Protein AF-L7VVV7-F1 (afdb_monomer_lite)

Organism: NCBI:txid1256568

Foldseek 3Di:
DVVVVVVVVVVVVVVPPDDDDDPVCVVVVDDPVNDPDPPPDPCPLVVQQQVCLCVVRDPDDDDDDSPD

InterPro domains:
  IPR025362 Domain of unknown function DUF4266 [PF14086] (21-68)

Radius of gyration: 21.15 Å; chains: 1; bounding box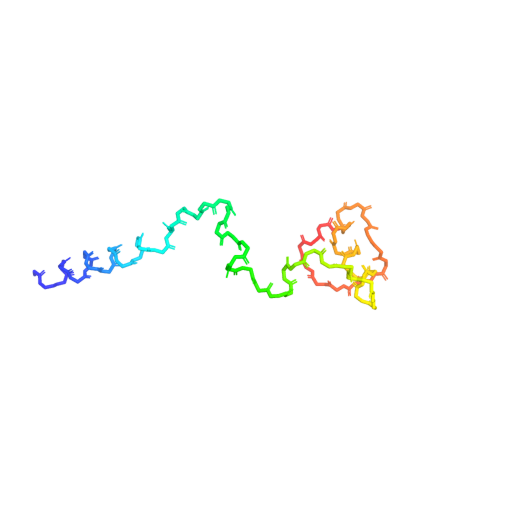: 45×29×49 Å

Sequence (68 aa):
MKTRYALLLLGMICAAGCVRVPPYRRELLAHPTMLLTNQSGPAESHVYAIQEGASGGGQGAEGGCGCN

pLDDT: mean 74.49, std 11.71, range [48.25, 93.0]

Structure (mmCIF, N/CA/C/O backbone):
data_AF-L7VVV7-F1
#
_entry.id   AF-L7VVV7-F1
#
loop_
_atom_site.group_PDB
_atom_site.id
_atom_site.type_symbol
_atom_site.label_atom_id
_atom_site.label_alt_id
_atom_site.label_comp_id
_atom_site.label_asym_id
_atom_site.label_entity_id
_atom_site.label_seq_id
_atom_site.pdbx_PDB_ins_code
_atom_site.Cartn_x
_atom_site.Cartn_y
_atom_site.Cartn_z
_atom_site.occupancy
_atom_site.B_iso_or_equiv
_atom_site.auth_seq_id
_atom_site.auth_comp_id
_atom_site.auth_asym_id
_atom_site.auth_atom_id
_atom_site.pdbx_PDB_model_num
ATOM 1 N N . MET A 1 1 ? -20.352 -7.757 34.213 1.00 63.00 1 MET A N 1
ATOM 2 C CA . MET A 1 1 ? -21.105 -7.112 33.106 1.00 63.00 1 MET A CA 1
ATOM 3 C C . MET A 1 1 ? -20.257 -6.119 32.311 1.00 63.00 1 MET A C 1
ATOM 5 O O . MET A 1 1 ? -20.206 -6.258 31.100 1.00 63.00 1 MET A O 1
ATOM 9 N N . LYS A 1 2 ? -19.523 -5.193 32.949 1.00 77.00 2 LYS A N 1
ATOM 10 C CA . LYS A 1 2 ? -18.641 -4.217 32.267 1.00 77.00 2 LYS A CA 1
ATOM 11 C C . LYS A 1 2 ? -17.588 -4.839 31.326 1.00 77.00 2 LYS A C 1
ATOM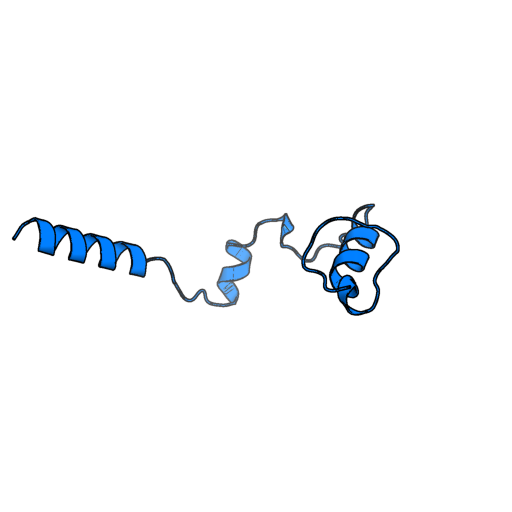 13 O O . LYS A 1 2 ? -17.385 -4.339 30.230 1.00 77.00 2 LYS A O 1
ATOM 18 N N . THR A 1 3 ? -16.991 -5.970 31.705 1.00 81.38 3 THR A N 1
ATOM 19 C CA . T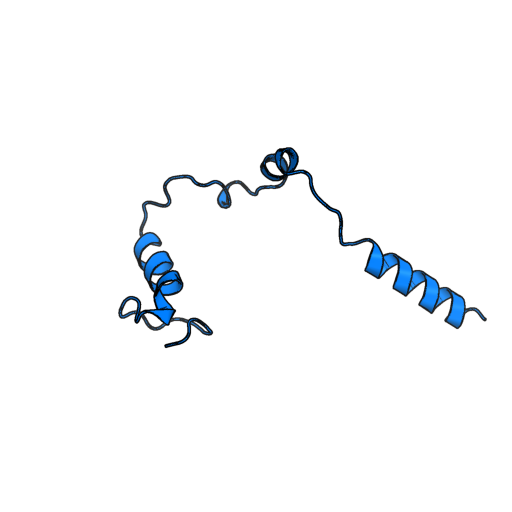HR A 1 3 ? -15.998 -6.699 30.889 1.00 81.38 3 THR A CA 1
ATOM 20 C C . THR A 1 3 ? -16.566 -7.291 29.598 1.00 81.38 3 THR A C 1
ATOM 22 O O . THR A 1 3 ? -15.881 -7.309 28.583 1.00 81.38 3 THR A O 1
ATOM 25 N N . ARG A 1 4 ? -17.836 -7.720 29.597 1.00 86.19 4 ARG A N 1
ATOM 26 C CA . ARG A 1 4 ? -18.515 -8.218 28.388 1.00 86.19 4 ARG A CA 1
ATOM 27 C C . ARG A 1 4 ? -18.771 -7.095 27.383 1.00 86.19 4 ARG A C 1
ATOM 29 O O . ARG A 1 4 ? -18.551 -7.285 26.195 1.00 86.19 4 ARG A O 1
ATOM 36 N N . TYR A 1 5 ? -19.170 -5.918 27.866 1.00 90.06 5 TYR A N 1
ATOM 37 C CA . TYR A 1 5 ? -19.345 -4.736 27.018 1.00 90.06 5 TYR A CA 1
ATOM 38 C C . TYR A 1 5 ? -18.016 -4.221 26.451 1.00 90.06 5 TYR A C 1
ATOM 40 O O . TYR A 1 5 ? -17.967 -3.839 25.287 1.00 90.06 5 TYR A O 1
ATOM 48 N N . ALA A 1 6 ? -16.930 -4.278 27.231 1.00 92.62 6 ALA A N 1
ATOM 49 C CA . ALA A 1 6 ? -15.596 -3.911 26.755 1.00 92.62 6 ALA A CA 1
ATOM 50 C C . ALA A 1 6 ? -15.107 -4.823 25.613 1.00 92.62 6 ALA A C 1
ATOM 52 O O . ALA A 1 6 ? -14.594 -4.331 24.612 1.00 92.62 6 ALA A O 1
ATOM 53 N N . LEU A 1 7 ? -15.322 -6.139 25.727 1.00 93.00 7 LEU A N 1
ATOM 54 C CA . LEU A 1 7 ? -14.981 -7.100 24.671 1.00 93.00 7 LEU A CA 1
ATOM 55 C C . LEU A 1 7 ? -15.814 -6.897 23.397 1.00 93.00 7 LEU A C 1
ATOM 57 O O . LEU A 1 7 ? -15.272 -6.975 22.297 1.00 93.00 7 LEU A O 1
ATOM 61 N N . LEU A 1 8 ? -17.110 -6.594 23.534 1.00 92.50 8 LEU A N 1
ATOM 62 C CA . LEU A 1 8 ? -17.974 -6.285 22.389 1.00 92.50 8 LEU A CA 1
ATOM 63 C C . LEU A 1 8 ? -17.532 -5.009 21.662 1.00 92.50 8 LEU A C 1
ATOM 65 O O . LEU A 1 8 ? -17.465 -5.001 20.434 1.00 92.50 8 LEU A O 1
ATOM 69 N N . LEU A 1 9 ? -17.185 -3.953 22.405 1.00 92.31 9 LEU A N 1
ATOM 70 C CA . LEU A 1 9 ? -16.666 -2.711 21.825 1.00 92.31 9 LEU A CA 1
ATOM 71 C C . LEU A 1 9 ? -15.347 -2.934 21.080 1.00 92.31 9 LEU A C 1
ATOM 73 O O . LEU A 1 9 ? -15.192 -2.450 19.961 1.00 92.31 9 LEU A O 1
ATOM 77 N N . LEU A 1 10 ? -14.423 -3.704 21.661 1.00 91.12 10 LEU A N 1
ATOM 78 C CA . LEU A 1 10 ? -13.144 -4.019 21.024 1.00 91.12 10 LEU A CA 1
ATOM 79 C C . LEU A 1 10 ? -13.335 -4.775 19.699 1.00 91.12 10 LEU A C 1
ATOM 81 O O . LEU A 1 10 ? -12.718 -4.420 18.695 1.00 91.12 10 LEU A O 1
ATOM 85 N N . GLY A 1 11 ? -14.232 -5.766 19.672 1.00 90.31 11 GLY A N 1
ATOM 86 C CA . GLY A 1 11 ? -14.542 -6.519 18.454 1.00 90.31 11 GLY A CA 1
ATOM 87 C C . GLY A 1 11 ? -15.120 -5.645 17.335 1.00 90.31 11 GLY A C 1
ATOM 88 O O . GLY A 1 11 ? -14.769 -5.822 16.170 1.00 90.31 11 GLY A O 1
ATOM 89 N N . MET A 1 12 ? -15.955 -4.662 17.684 1.00 88.44 12 MET A N 1
ATOM 90 C CA . MET A 1 12 ? -16.557 -3.747 16.710 1.00 88.44 12 MET A CA 1
ATOM 91 C C . MET A 1 12 ? -15.520 -2.809 16.069 1.00 88.44 12 MET A C 1
ATOM 93 O O . MET A 1 12 ? -15.584 -2.553 14.869 1.00 88.44 12 MET A O 1
ATOM 97 N N . ILE A 1 13 ? -14.537 -2.33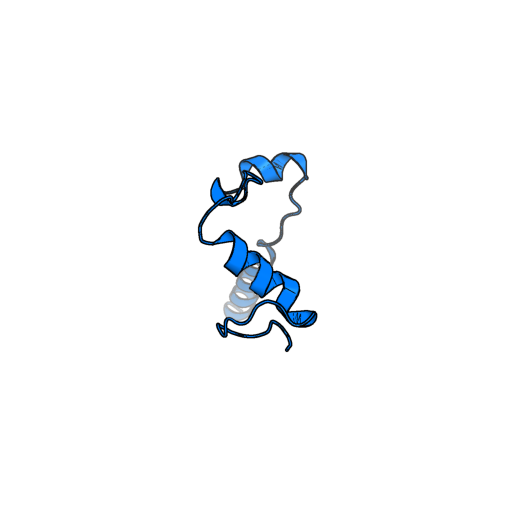7 16.845 1.00 87.44 13 ILE A N 1
ATOM 98 C CA . ILE A 1 13 ? -13.460 -1.460 16.353 1.00 87.44 13 ILE A CA 1
ATOM 99 C C . ILE A 1 13 ? -12.549 -2.215 15.378 1.00 87.44 13 ILE A C 1
ATOM 101 O O . ILE A 1 13 ? -12.213 -1.691 14.318 1.00 87.44 13 ILE A O 1
ATOM 105 N N . CYS A 1 14 ? -12.192 -3.464 15.689 1.00 84.56 14 CYS A N 1
ATOM 106 C CA . CYS A 1 14 ? -11.358 -4.281 14.803 1.00 84.56 14 CYS A CA 1
ATOM 107 C C . CYS A 1 14 ? -12.029 -4.584 13.452 1.00 84.56 14 CYS A C 1
ATOM 109 O O . CYS A 1 14 ? -11.336 -4.721 12.446 1.00 84.56 14 CYS A O 1
ATOM 111 N N . ALA A 1 15 ? -13.362 -4.650 13.400 1.00 81.25 15 ALA A N 1
ATOM 112 C CA . ALA A 1 15 ? -14.104 -4.894 12.162 1.00 81.25 15 ALA A CA 1
ATOM 113 C C . ALA A 1 15 ? -14.209 -3.659 11.240 1.00 81.25 15 ALA A C 1
ATOM 115 O O . ALA A 1 15 ? -14.573 -3.800 10.073 1.00 81.25 15 ALA A O 1
ATOM 116 N N . ALA A 1 16 ? -13.878 -2.454 11.720 1.00 78.25 16 ALA A N 1
ATOM 117 C CA . ALA A 1 16 ? -14.058 -1.204 10.973 1.00 78.25 16 ALA A CA 1
ATOM 118 C C . ALA A 1 16 ? -12.952 -0.902 9.934 1.00 78.25 16 ALA A C 1
ATOM 120 O O . ALA A 1 16 ? -13.038 0.099 9.224 1.00 78.25 16 ALA A O 1
ATOM 121 N N . GLY A 1 17 ? -11.909 -1.734 9.829 1.00 70.94 17 GLY A N 1
ATOM 122 C CA . GLY A 1 17 ? -10.723 -1.442 9.009 1.00 70.94 17 GLY A CA 1
ATOM 123 C C . GLY A 1 17 ? -10.821 -1.802 7.521 1.00 70.94 17 GLY A C 1
ATOM 124 O O . GLY A 1 17 ? -10.035 -1.301 6.718 1.00 70.94 17 GLY A O 1
ATOM 125 N N . CYS A 1 18 ? -11.763 -2.659 7.119 1.00 75.19 18 CYS A N 1
ATOM 126 C CA . CYS A 1 18 ? -11.830 -3.159 5.745 1.00 75.19 18 CYS A CA 1
ATOM 127 C C . CYS A 1 18 ? -12.976 -2.501 4.969 1.00 75.19 18 CYS A C 1
ATOM 129 O O . CYS A 1 18 ? -14.131 -2.904 5.090 1.00 75.19 18 CYS A O 1
ATOM 131 N N . VAL A 1 19 ? -12.652 -1.518 4.122 1.00 81.38 19 VAL A N 1
ATOM 132 C CA . VAL A 1 19 ? -13.612 -0.897 3.197 1.00 81.38 19 VAL A CA 1
ATOM 133 C C . VAL A 1 19 ? -13.277 -1.250 1.750 1.00 81.38 19 VAL A C 1
ATOM 135 O O . VAL A 1 19 ? -12.126 -1.196 1.318 1.00 81.38 19 VAL A O 1
ATOM 138 N N . ARG A 1 20 ? -14.295 -1.613 0.965 1.00 83.50 20 ARG A N 1
ATOM 139 C CA . ARG A 1 20 ? -14.126 -1.835 -0.474 1.00 83.50 20 ARG A CA 1
ATOM 140 C C . ARG A 1 20 ? -13.994 -0.485 -1.180 1.00 83.50 20 ARG A C 1
ATOM 142 O O . ARG A 1 20 ? -14.957 0.269 -1.266 1.00 83.50 20 ARG A O 1
ATOM 149 N N . VAL A 1 21 ? -12.800 -0.196 -1.698 1.00 85.69 21 VAL A N 1
ATOM 150 C CA . VAL A 1 21 ? -12.510 1.038 -2.446 1.00 85.69 21 VAL A CA 1
ATOM 151 C C . VAL A 1 21 ? -12.847 0.841 -3.931 1.00 85.69 21 VAL A C 1
ATOM 153 O O . VAL A 1 21 ? -12.270 -0.057 -4.563 1.00 85.69 21 VAL A O 1
ATOM 156 N N . PRO A 1 22 ? -13.750 1.655 -4.512 1.00 86.56 22 PRO A N 1
ATOM 157 C CA . PRO A 1 22 ? -14.029 1.626 -5.944 1.00 86.56 22 PRO A CA 1
ATOM 158 C C . PRO A 1 22 ? -12.760 1.892 -6.772 1.00 86.56 22 PRO A C 1
ATOM 160 O O . PRO A 1 22 ? -11.946 2.716 -6.351 1.00 86.56 22 PRO A O 1
ATOM 163 N N . PRO A 1 23 ? -12.574 1.254 -7.946 1.00 82.69 23 PRO A N 1
ATOM 164 C CA . PRO A 1 23 ? -11.347 1.386 -8.738 1.00 82.69 23 PRO A CA 1
ATOM 165 C C . PRO A 1 23 ? -10.942 2.838 -9.030 1.00 82.69 23 PRO A C 1
ATOM 167 O O . PRO A 1 23 ? -9.789 3.195 -8.825 1.00 82.69 23 PRO A O 1
ATOM 170 N 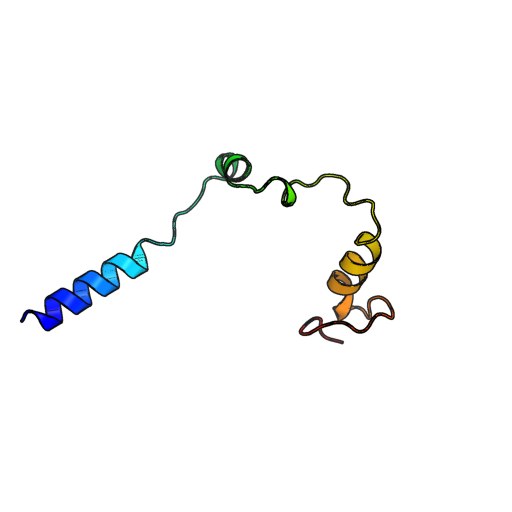N . TYR A 1 24 ? -11.907 3.691 -9.380 1.00 85.31 24 TYR A N 1
ATOM 171 C CA . TYR A 1 24 ? -11.700 5.113 -9.688 1.00 85.31 24 TYR A CA 1
ATOM 172 C C . TYR A 1 24 ? -11.310 5.983 -8.478 1.00 85.31 24 TYR A C 1
ATOM 174 O O . TYR A 1 24 ? -10.961 7.142 -8.637 1.00 85.31 24 TYR A O 1
ATOM 182 N N . ARG A 1 25 ? -11.397 5.478 -7.239 1.00 85.81 25 ARG A N 1
ATOM 183 C CA . ARG A 1 25 ? -10.886 6.202 -6.058 1.00 85.81 25 ARG A CA 1
ATOM 184 C C . ARG A 1 25 ? -9.448 5.840 -5.720 1.00 85.81 25 ARG A C 1
ATOM 186 O O . ARG A 1 25 ? -8.836 6.531 -4.914 1.00 85.81 25 ARG A O 1
ATOM 193 N N . ARG A 1 26 ? -8.910 4.760 -6.290 1.00 83.44 26 ARG A N 1
ATOM 194 C CA . ARG A 1 26 ? -7.575 4.261 -5.933 1.00 83.44 26 ARG A CA 1
ATOM 195 C C . ARG A 1 26 ? -6.479 5.253 -6.308 1.00 83.44 26 ARG A C 1
ATOM 197 O O . ARG A 1 26 ? -5.529 5.379 -5.552 1.00 83.44 26 ARG A O 1
ATOM 204 N N . GLU A 1 27 ? -6.652 5.991 -7.403 1.00 81.50 27 GLU A N 1
ATOM 205 C CA . GLU A 1 27 ? -5.713 7.036 -7.832 1.00 81.50 27 GLU A CA 1
ATOM 206 C C . GLU A 1 27 ? -5.541 8.149 -6.787 1.00 81.50 27 GLU A C 1
ATOM 208 O O . GLU A 1 27 ? -4.431 8.609 -6.562 1.00 81.50 27 GLU A O 1
ATOM 213 N N . LEU A 1 28 ? -6.610 8.519 -6.072 1.00 86.00 28 LEU A N 1
ATOM 214 C CA . LEU A 1 28 ? -6.579 9.570 -5.048 1.00 86.00 28 LEU A CA 1
ATOM 215 C C . LEU A 1 28 ? -5.907 9.117 -3.746 1.00 86.00 28 LEU A C 1
ATOM 217 O O . LEU A 1 28 ? -5.483 9.945 -2.946 1.00 86.00 28 LEU A O 1
ATOM 221 N N . LEU A 1 29 ? -5.864 7.804 -3.508 1.00 85.12 29 LEU A N 1
ATOM 222 C CA . LEU A 1 29 ? -5.205 7.195 -2.352 1.00 85.12 29 LEU A CA 1
ATOM 223 C C . LEU A 1 29 ? -3.777 6.738 -2.681 1.00 85.12 29 LEU A C 1
ATOM 225 O O . LEU A 1 29 ? -3.042 6.344 -1.775 1.00 85.12 29 LEU A O 1
ATOM 229 N N . ALA A 1 30 ? -3.390 6.750 -3.957 1.00 84.25 30 ALA A N 1
ATOM 230 C CA . ALA A 1 30 ? -2.068 6.336 -4.380 1.00 84.25 30 ALA A CA 1
ATOM 231 C C . ALA A 1 30 ? -1.037 7.373 -3.923 1.00 84.25 30 ALA A C 1
ATOM 233 O O . ALA A 1 30 ? -1.139 8.562 -4.228 1.00 84.25 30 ALA A O 1
ATOM 234 N N . HIS A 1 31 ? -0.013 6.916 -3.205 1.00 84.00 31 HIS A N 1
ATOM 235 C CA . HIS A 1 31 ? 1.160 7.747 -2.962 1.00 84.00 31 HIS A CA 1
ATOM 236 C C . HIS A 1 31 ? 1.836 8.052 -4.314 1.00 84.00 31 HIS A C 1
ATOM 238 O O . HIS A 1 31 ? 1.830 7.178 -5.183 1.00 84.00 31 HIS A O 1
ATOM 244 N N . PRO A 1 32 ? 2.467 9.223 -4.522 1.00 78.50 32 PRO A N 1
ATOM 245 C CA . PRO A 1 32 ? 3.126 9.547 -5.793 1.00 78.50 32 PRO A CA 1
ATOM 246 C C . PRO A 1 32 ? 4.140 8.495 -6.272 1.00 78.50 32 PRO A C 1
ATOM 248 O O . PRO A 1 32 ? 4.335 8.321 -7.468 1.00 78.50 32 PRO A O 1
ATOM 251 N N . THR A 1 33 ? 4.746 7.746 -5.347 1.00 75.75 33 THR A N 1
ATOM 252 C CA . THR A 1 33 ? 5.670 6.634 -5.647 1.00 75.75 33 THR A CA 1
ATOM 253 C C . THR A 1 33 ? 4.984 5.358 -6.150 1.00 75.75 33 THR A C 1
ATOM 255 O O . THR A 1 33 ? 5.665 4.450 -6.605 1.00 75.75 33 THR A O 1
ATOM 258 N N . MET A 1 34 ? 3.657 5.249 -6.045 1.00 75.44 34 MET A N 1
ATOM 259 C CA . MET A 1 34 ? 2.860 4.136 -6.582 1.00 75.44 34 MET A CA 1
ATOM 260 C C . MET A 1 34 ? 2.415 4.385 -8.029 1.00 75.44 34 MET A C 1
ATOM 262 O O . MET A 1 34 ? 1.785 3.520 -8.638 1.00 75.44 34 MET A O 1
ATOM 266 N N . LEU A 1 35 ? 2.690 5.573 -8.574 1.00 76.38 35 LEU A N 1
ATOM 267 C CA . LEU A 1 35 ? 2.412 5.878 -9.970 1.00 76.38 35 LEU A CA 1
ATOM 268 C C . LEU A 1 35 ? 3.363 5.071 -10.856 1.00 76.38 35 LEU A C 1
ATOM 270 O O . LEU A 1 35 ? 4.565 5.022 -10.601 1.00 76.38 35 LEU A O 1
ATOM 274 N N . LEU A 1 36 ? 2.829 4.480 -11.928 1.00 70.38 36 LEU A N 1
ATOM 275 C CA . LEU A 1 36 ? 3.612 3.787 -12.955 1.00 70.38 36 LEU A CA 1
ATOM 276 C C . LEU A 1 36 ? 4.323 4.808 -13.858 1.00 70.38 36 LEU A C 1
ATOM 278 O O . LEU A 1 36 ? 4.077 4.891 -15.059 1.00 70.38 36 LEU A O 1
ATOM 282 N N . THR A 1 37 ? 5.170 5.637 -13.257 1.00 70.12 37 THR A N 1
ATOM 283 C CA . THR A 1 37 ? 6.151 6.436 -13.987 1.00 70.12 37 THR A CA 1
ATOM 284 C C . THR A 1 37 ? 7.336 5.546 -14.367 1.00 70.12 37 THR A C 1
ATOM 286 O O . THR A 1 37 ? 7.551 4.500 -13.753 1.00 70.12 37 THR A O 1
ATOM 289 N N . ASN A 1 38 ? 8.110 5.942 -15.379 1.00 65.44 38 ASN A N 1
ATOM 290 C CA . ASN A 1 38 ? 9.338 5.234 -15.737 1.00 65.44 38 ASN A CA 1
ATOM 291 C C . ASN A 1 38 ? 10.275 5.217 -14.523 1.00 65.44 38 ASN A C 1
ATOM 293 O O . ASN A 1 38 ? 10.886 6.231 -14.191 1.00 65.44 38 ASN A O 1
ATOM 297 N N . GLN A 1 39 ? 10.407 4.060 -13.875 1.00 64.00 39 GLN A N 1
ATOM 298 C CA . GLN A 1 39 ? 11.387 3.822 -12.812 1.00 64.00 39 GLN A CA 1
ATOM 299 C C . GLN A 1 39 ? 12.786 3.574 -13.399 1.00 64.00 39 GLN A C 1
ATOM 301 O O . GLN A 1 39 ? 13.540 2.748 -12.894 1.00 64.00 39 GLN A O 1
ATOM 306 N N . SER A 1 40 ? 13.133 4.275 -14.482 1.00 67.25 40 SER A N 1
ATOM 307 C CA . SER A 1 40 ? 14.463 4.220 -15.078 1.00 67.25 40 SER A CA 1
ATOM 308 C C . SER A 1 40 ? 15.454 4.836 -14.094 1.00 67.25 40 SER A C 1
ATOM 310 O O . SER A 1 40 ? 15.380 6.032 -13.794 1.00 67.25 40 SER A O 1
ATOM 312 N N . GLY A 1 41 ? 16.351 4.018 -13.557 1.00 70.31 41 GLY A N 1
ATOM 313 C CA . GLY A 1 41 ? 17.283 4.432 -12.517 1.00 70.31 41 GLY A CA 1
ATOM 314 C C . GLY A 1 41 ? 18.055 3.253 -11.923 1.00 70.31 41 GLY A C 1
ATOM 315 O O . GLY A 1 41 ? 17.789 2.103 -12.258 1.00 70.31 41 GLY A O 1
ATOM 316 N N . PRO A 1 42 ? 19.004 3.507 -11.010 1.00 66.75 42 PRO A N 1
ATOM 317 C CA . PRO A 1 42 ? 19.900 2.479 -10.469 1.00 66.75 42 PRO A CA 1
ATOM 318 C C . PRO A 1 42 ? 19.187 1.347 -9.706 1.00 66.75 42 PRO A C 1
ATOM 320 O O . PRO A 1 42 ? 19.784 0.304 -9.470 1.00 66.75 42 PRO A O 1
ATOM 323 N N . ALA A 1 43 ? 17.916 1.537 -9.331 1.00 70.75 43 ALA A N 1
ATOM 324 C CA . ALA A 1 43 ? 17.094 0.525 -8.672 1.00 70.75 43 ALA A CA 1
ATOM 325 C C . ALA A 1 43 ? 16.398 -0.440 -9.649 1.00 70.75 43 ALA A C 1
ATOM 327 O O . ALA A 1 43 ? 15.875 -1.459 -9.208 1.00 70.75 43 ALA A O 1
ATOM 328 N N . GLU A 1 44 ? 16.379 -0.151 -10.953 1.00 77.56 44 GLU A N 1
ATOM 329 C CA . GLU A 1 44 ? 15.660 -0.955 -11.950 1.00 77.56 44 GLU A CA 1
ATOM 330 C C . GLU A 1 44 ? 16.176 -2.401 -11.991 1.00 77.56 44 GLU A C 1
ATOM 332 O O . GLU A 1 44 ? 15.403 -3.347 -11.850 1.00 77.56 44 GLU A O 1
ATOM 337 N N . SER A 1 45 ? 17.497 -2.583 -12.090 1.00 76.19 45 SER A N 1
ATOM 338 C CA . SER A 1 45 ? 18.121 -3.911 -12.090 1.00 76.19 45 SER A CA 1
ATOM 339 C C . SER A 1 45 ? 17.878 -4.676 -10.788 1.00 76.19 45 SER A C 1
ATOM 341 O O . SER A 1 45 ? 17.739 -5.896 -10.809 1.00 76.19 45 SER A O 1
ATOM 343 N N . HIS A 1 46 ? 17.810 -3.966 -9.660 1.00 74.75 46 HIS A N 1
ATOM 344 C CA . HIS A 1 46 ? 17.519 -4.555 -8.357 1.00 74.75 46 HIS A CA 1
ATOM 345 C C . HIS A 1 46 ? 16.052 -5.011 -8.273 1.00 74.75 46 HIS A C 1
ATOM 347 O O . HIS A 1 46 ? 15.781 -6.139 -7.871 1.00 74.75 46 HIS A O 1
ATOM 353 N N . VAL A 1 47 ? 15.102 -4.201 -8.754 1.00 76.19 47 VAL A N 1
ATOM 354 C CA . VAL A 1 47 ? 13.678 -4.575 -8.817 1.00 76.19 47 VAL A CA 1
ATOM 355 C C . VAL A 1 47 ? 13.461 -5.813 -9.692 1.00 76.19 47 VAL A C 1
ATOM 357 O O . VAL A 1 47 ? 12.753 -6.727 -9.265 1.00 76.19 47 VAL A O 1
ATOM 360 N N . TYR A 1 48 ? 14.107 -5.889 -10.862 1.00 76.19 48 TYR A N 1
ATOM 361 C CA . TYR A 1 48 ? 14.040 -7.084 -11.712 1.00 76.19 48 TYR A CA 1
ATOM 362 C C . TYR A 1 48 ? 14.659 -8.313 -11.043 1.00 76.19 48 TYR A C 1
ATOM 364 O O . TYR A 1 48 ? 14.077 -9.392 -11.114 1.00 76.19 48 TYR A O 1
ATOM 372 N N . ALA A 1 49 ? 15.799 -8.170 -10.357 1.00 75.19 49 ALA A N 1
ATOM 373 C CA . ALA A 1 49 ? 16.418 -9.284 -9.640 1.00 75.19 49 ALA A CA 1
ATOM 374 C C . ALA A 1 49 ? 15.498 -9.857 -8.545 1.00 75.19 49 ALA A C 1
ATOM 376 O O . ALA A 1 49 ? 15.419 -11.074 -8.394 1.00 75.19 49 ALA A O 1
ATOM 377 N N . ILE A 1 50 ? 14.759 -9.000 -7.829 1.00 71.56 50 ILE A N 1
ATOM 378 C CA . ILE A 1 50 ? 13.804 -9.423 -6.794 1.00 71.56 50 ILE A CA 1
ATOM 379 C C . ILE A 1 50 ? 12.547 -10.064 -7.404 1.00 71.56 50 ILE A C 1
ATOM 381 O O . ILE A 1 50 ? 12.097 -11.102 -6.916 1.00 71.56 50 ILE A O 1
ATOM 385 N N . GLN A 1 51 ? 11.975 -9.483 -8.465 1.00 75.81 51 GLN A N 1
ATOM 386 C CA . GLN A 1 51 ? 10.784 -10.039 -9.128 1.00 75.81 51 GLN A CA 1
ATOM 387 C C . GLN A 1 51 ? 11.056 -11.395 -9.786 1.00 75.81 51 GLN A C 1
ATOM 389 O O . GLN A 1 51 ? 10.232 -12.302 -9.675 1.00 75.81 51 GLN A O 1
ATOM 394 N N . GLU A 1 52 ? 12.224 -11.550 -10.407 1.00 72.31 52 GLU A N 1
ATOM 395 C CA . GLU A 1 52 ? 12.652 -12.782 -11.076 1.00 72.31 52 GLU A CA 1
ATOM 396 C C . GLU A 1 52 ? 13.384 -13.755 -10.132 1.00 72.31 52 GLU A C 1
ATOM 398 O O . GLU A 1 52 ? 13.950 -14.751 -10.570 1.00 72.31 52 GLU A O 1
ATOM 403 N N . GLY A 1 53 ? 13.382 -13.524 -8.813 1.00 64.81 53 GLY A N 1
ATOM 404 C CA . GLY A 1 53 ? 14.109 -14.371 -7.857 1.00 64.81 53 GLY A CA 1
ATOM 405 C C . GLY A 1 53 ? 13.748 -15.863 -7.941 1.00 64.81 53 GLY A C 1
ATOM 406 O O . GLY A 1 53 ? 14.621 -16.711 -7.790 1.00 64.81 53 GLY A O 1
ATOM 407 N N . ALA A 1 54 ? 12.492 -16.187 -8.278 1.00 61.47 54 ALA A N 1
ATOM 408 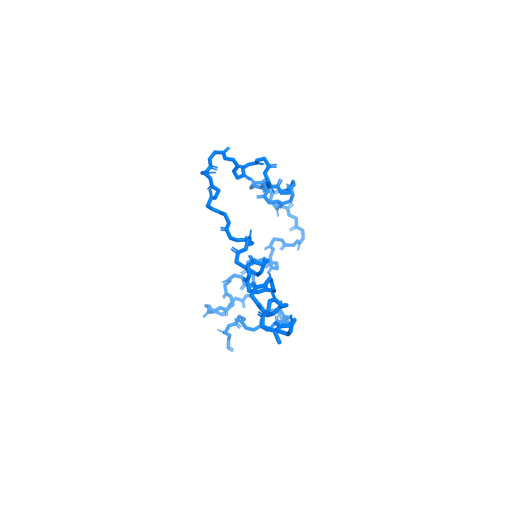C CA . ALA A 1 54 ? 12.019 -17.566 -8.449 1.00 61.47 54 ALA A CA 1
ATOM 409 C C . ALA A 1 54 ? 12.495 -18.253 -9.746 1.00 61.47 54 ALA A C 1
ATOM 411 O O . ALA A 1 54 ? 12.480 -19.480 -9.830 1.00 61.47 54 ALA A O 1
ATOM 412 N N . SER A 1 55 ? 12.899 -17.484 -10.763 1.00 63.91 55 SER A N 1
ATOM 413 C CA . SER A 1 55 ? 13.437 -17.985 -12.037 1.00 63.91 55 SER A CA 1
ATOM 414 C C . SER A 1 55 ? 14.974 -18.006 -12.055 1.00 63.91 55 SER A C 1
ATOM 416 O O . SER A 1 55 ? 15.574 -18.335 -13.079 1.00 63.91 55 SER A O 1
ATOM 418 N N . GLY A 1 56 ? 15.617 -17.706 -10.918 1.00 59.12 56 GLY A N 1
ATOM 419 C CA . GLY A 1 56 ? 17.068 -17.552 -10.820 1.00 59.12 56 GLY A CA 1
ATOM 420 C C . GLY A 1 56 ? 17.541 -16.142 -11.181 1.00 59.12 56 GLY A C 1
ATOM 421 O O . GLY A 1 56 ? 18.573 -15.999 -11.837 1.00 59.12 56 GLY A O 1
ATOM 422 N N . GLY A 1 57 ? 16.771 -15.118 -10.790 1.00 61.00 57 GLY A N 1
ATOM 423 C CA . GLY A 1 57 ? 17.078 -13.696 -10.968 1.00 61.00 57 GLY A CA 1
ATOM 424 C C . GLY A 1 57 ? 18.509 -13.303 -10.571 1.00 61.00 57 GLY A C 1
ATOM 425 O O . GLY A 1 57 ? 19.213 -14.042 -9.887 1.00 61.00 57 GLY A O 1
ATOM 426 N N . GLY A 1 58 ? 18.944 -12.132 -11.057 1.00 60.72 58 GLY A N 1
ATOM 427 C CA . GLY A 1 58 ? 20.347 -11.694 -11.112 1.00 60.72 58 GLY A CA 1
ATOM 428 C C . GLY A 1 58 ? 21.209 -11.960 -9.867 1.00 60.72 58 GLY A C 1
ATOM 429 O O . GLY A 1 58 ? 20.731 -11.990 -8.740 1.00 60.72 58 GLY A O 1
ATOM 430 N N . GLN A 1 59 ? 22.521 -12.101 -10.093 1.00 56.38 59 GLN A N 1
ATOM 431 C CA . GLN A 1 59 ? 23.558 -12.450 -9.107 1.00 56.38 59 GLN A CA 1
ATOM 432 C C . GLN A 1 59 ? 23.758 -11.331 -8.055 1.00 56.38 59 GLN A C 1
ATOM 434 O O . GLN A 1 59 ? 24.775 -10.640 -8.053 1.00 56.38 59 GLN A O 1
ATOM 439 N N . GLY A 1 60 ? 22.780 -11.106 -7.183 1.00 56.94 60 GLY A N 1
ATOM 440 C CA . GLY A 1 60 ? 22.795 -10.086 -6.137 1.00 56.94 60 GLY A CA 1
ATOM 441 C C . GLY A 1 60 ? 22.051 -10.614 -4.923 1.00 56.94 60 GLY A C 1
ATOM 442 O O . GLY A 1 60 ? 20.827 -10.594 -4.870 1.00 56.94 60 GLY A O 1
ATOM 443 N N . ALA A 1 61 ? 22.794 -11.161 -3.965 1.00 60.88 61 ALA A N 1
ATOM 444 C CA . ALA A 1 61 ? 22.223 -11.700 -2.744 1.00 60.88 61 ALA A CA 1
ATOM 445 C C . ALA A 1 61 ? 21.771 -10.557 -1.829 1.00 60.88 61 ALA A C 1
ATOM 447 O O . ALA A 1 61 ? 22.587 -9.996 -1.103 1.00 60.88 61 ALA A O 1
ATOM 448 N N . GLU A 1 62 ? 20.476 -10.252 -1.811 1.00 53.03 62 GLU A N 1
ATOM 449 C CA . GLU A 1 62 ? 19.880 -9.477 -0.724 1.00 53.03 62 GLU A CA 1
ATOM 450 C C . GLU A 1 62 ? 18.399 -9.843 -0.493 1.00 53.03 62 GLU A C 1
ATOM 452 O O . GLU A 1 62 ? 17.497 -9.436 -1.212 1.00 53.03 62 GLU A O 1
ATOM 457 N N . GLY A 1 63 ? 18.162 -10.626 0.569 1.00 57.47 63 GLY A N 1
ATOM 458 C CA . GLY A 1 63 ? 17.023 -10.398 1.466 1.00 57.47 63 GLY A CA 1
ATOM 459 C C . GLY A 1 63 ? 15.655 -11.048 1.194 1.00 57.47 63 GLY A C 1
ATOM 460 O O . GLY A 1 63 ? 14.666 -10.333 1.194 1.00 57.47 63 GLY A O 1
ATOM 461 N N . GLY A 1 64 ? 15.569 -12.386 1.151 1.00 62.75 64 GLY A N 1
ATOM 462 C CA . GLY A 1 64 ? 14.492 -13.162 1.816 1.00 62.75 64 GLY A CA 1
ATOM 463 C C . GLY A 1 64 ? 13.083 -13.281 1.181 1.00 62.75 64 GLY A C 1
ATOM 464 O O . GLY A 1 64 ? 12.371 -12.303 0.999 1.00 62.75 64 GLY A O 1
ATOM 465 N N . CYS A 1 65 ? 12.652 -14.545 0.995 1.00 54.78 65 CYS A N 1
ATOM 466 C CA . CYS A 1 65 ? 11.398 -15.106 0.426 1.00 54.78 65 CYS A CA 1
ATOM 467 C C . CYS A 1 65 ? 11.129 -14.893 -1.082 1.00 54.78 65 CYS A C 1
ATOM 469 O O . CYS A 1 65 ? 10.076 -15.277 -1.587 1.00 54.78 65 CYS A O 1
ATOM 471 N N . GLY A 1 66 ? 12.103 -14.380 -1.837 1.00 54.88 66 GLY A N 1
ATOM 472 C CA . GLY A 1 66 ? 12.248 -14.739 -3.250 1.00 54.88 66 GLY A CA 1
ATOM 473 C C . GLY A 1 66 ? 12.878 -16.127 -3.316 1.00 54.88 66 GLY A C 1
ATOM 474 O O . GLY A 1 66 ? 14.070 -16.251 -3.052 1.00 54.88 66 GLY A O 1
ATOM 475 N N . CYS A 1 67 ? 12.074 -17.170 -3.539 1.00 51.38 67 CYS A N 1
ATOM 476 C CA . CYS A 1 67 ? 12.537 -18.559 -3.496 1.00 51.38 67 CYS A CA 1
ATOM 477 C C . CYS A 1 67 ? 13.533 -18.866 -4.626 1.00 51.38 67 CYS A C 1
ATOM 479 O O . CYS A 1 67 ? 13.118 -19.285 -5.703 1.00 51.38 67 CYS A O 1
ATOM 481 N N . ASN A 1 68 ? 14.821 -18.692 -4.338 1.00 48.25 68 ASN A N 1
ATOM 482 C CA . ASN A 1 68 ? 15.897 -19.538 -4.852 1.00 48.25 68 ASN A CA 1
ATOM 483 C C . ASN A 1 68 ? 16.134 -20.678 -3.852 1.00 48.25 68 ASN A C 1
ATOM 485 O O . ASN A 1 68 ? 16.137 -20.375 -2.633 1.00 48.25 68 ASN A O 1
#

Secondary structure (DSSP, 8-state):
-HHHHHHHHHHHHHGGG-----GGGHHHH--GGGS-----STTHHHHHHHHTGGGT--S----S-S--